Protein AF-A0A938EER2-F1 (afdb_monomer)

Foldseek 3Di:
DDDCPPDPVVVVVCQVPPPDPDPPVQFDFDQDPPNPDRGDPDPCCVPPNTHGPCNVVVVVVVVVVVD

Solvent-accessible surface area (backbone atoms only — not comparable to full-atom values): 4448 Å² total; per-residue (Å²): 138,80,79,81,88,76,51,65,68,57,54,51,48,51,66,77,63,47,94,65,78,83,62,65,86,51,38,57,74,58,65,27,85,88,62,84,40,80,47,59,89,76,84,53,48,90,82,58,64,69,52,47,68,61,54,62,62,55,52,53,49,57,59,59,74,72,107

Sequence (67 aa):
MRARYDDVAEAEHLESTDPVPSKRDAFVVPPWPGGRMAEWAYFAGNSLGLQPRTARAAIERELGEWG

pLDDT: mean 90.6, std 13.21, range [40.72, 98.44]

Secondary structure (DSSP, 8-state):
----TT-HHHHHHHHHH-SS---GGGEEPPBPGGGSSSB-----TTTSPPEETTHHHHHHHHHHHH-

Structure (mmCIF, N/CA/C/O backbone):
data_AF-A0A938EER2-F1
#
_entry.id   AF-A0A938EER2-F1
#
loop_
_atom_site.group_PDB
_atom_site.id
_atom_site.type_symbol
_atom_site.label_atom_id
_atom_site.label_alt_id
_atom_site.label_comp_id
_atom_site.label_asym_id
_atom_site.label_entity_id
_atom_site.label_seq_id
_atom_site.pdbx_PDB_ins_code
_atom_site.Cartn_x
_atom_site.Cartn_y
_atom_site.Cartn_z
_atom_site.occupancy
_atom_site.B_iso_or_equiv
_atom_site.auth_seq_id
_atom_site.auth_comp_id
_atom_site.auth_asym_id
_atom_site.auth_atom_id
_atom_site.pdbx_PDB_model_num
ATOM 1 N N . MET A 1 1 ? 30.747 -7.365 -17.398 1.00 40.72 1 MET A N 1
ATOM 2 C CA . MET A 1 1 ? 29.789 -8.283 -16.751 1.00 40.72 1 MET A CA 1
ATOM 3 C C . MET A 1 1 ? 28.515 -7.498 -16.447 1.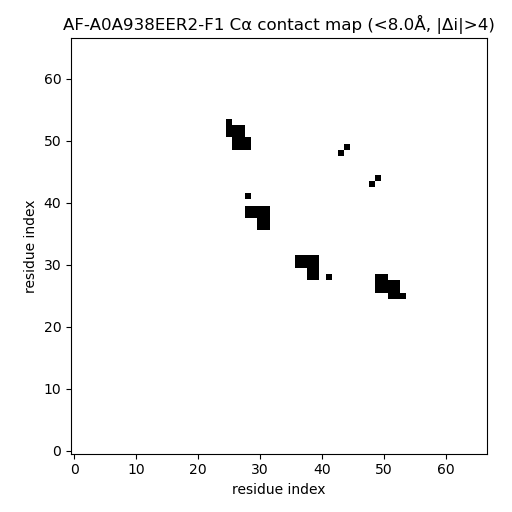00 40.72 1 MET A C 1
ATOM 5 O O . MET A 1 1 ? 28.425 -6.877 -15.401 1.00 40.72 1 MET A O 1
ATOM 9 N N . ARG A 1 2 ? 27.585 -7.407 -17.408 1.00 45.69 2 ARG A N 1
ATOM 10 C CA . ARG A 1 2 ? 26.251 -6.821 -17.195 1.00 45.69 2 ARG A CA 1
ATOM 11 C C . ARG A 1 2 ? 25.339 -8.004 -16.882 1.00 45.69 2 ARG A C 1
ATOM 13 O O . ARG A 1 2 ? 25.098 -8.813 -17.774 1.00 45.69 2 ARG A O 1
ATOM 20 N N . ALA A 1 3 ? 24.950 -8.171 -15.622 1.00 48.19 3 ALA A N 1
ATOM 21 C CA . ALA A 1 3 ? 23.871 -9.098 -15.304 1.00 48.19 3 ALA A CA 1
ATOM 22 C C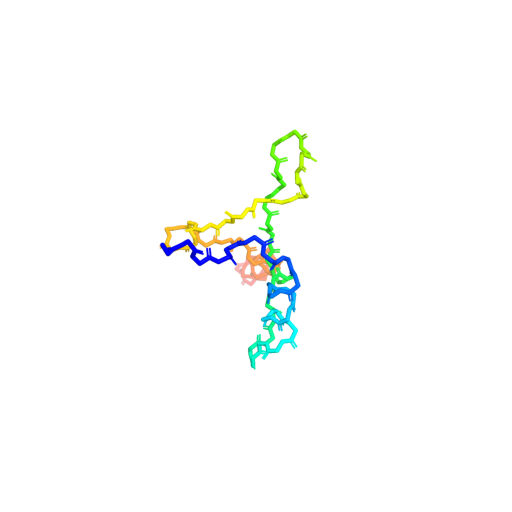 . ALA A 1 3 ? 22.615 -8.637 -16.060 1.00 48.19 3 ALA A C 1
ATOM 24 O O . ALA A 1 3 ? 22.399 -7.435 -16.238 1.00 48.19 3 ALA A O 1
ATOM 25 N N . ARG A 1 4 ? 21.872 -9.600 -16.602 1.00 55.78 4 ARG A N 1
ATOM 26 C CA . ARG A 1 4 ? 20.705 -9.389 -17.457 1.00 55.78 4 ARG A CA 1
ATOM 27 C C . ARG A 1 4 ? 19.528 -8.955 -16.577 1.00 55.78 4 ARG A C 1
ATOM 29 O O . ARG A 1 4 ? 18.719 -9.779 -16.206 1.00 55.78 4 ARG A O 1
ATOM 36 N N . TYR A 1 5 ? 19.453 -7.675 -16.227 1.00 54.28 5 TYR A N 1
ATOM 37 C CA . TYR A 1 5 ? 18.345 -7.111 -15.438 1.00 54.28 5 TYR A CA 1
ATOM 38 C C . TYR A 1 5 ? 17.066 -6.847 -16.266 1.00 54.28 5 TYR A C 1
ATOM 40 O O . TYR A 1 5 ? 16.170 -6.158 -15.791 1.00 54.28 5 TYR A O 1
ATOM 48 N N . ASP A 1 6 ? 16.981 -7.377 -17.492 1.00 61.78 6 ASP A N 1
ATOM 49 C CA . ASP A 1 6 ? 15.906 -7.080 -18.453 1.00 61.78 6 AS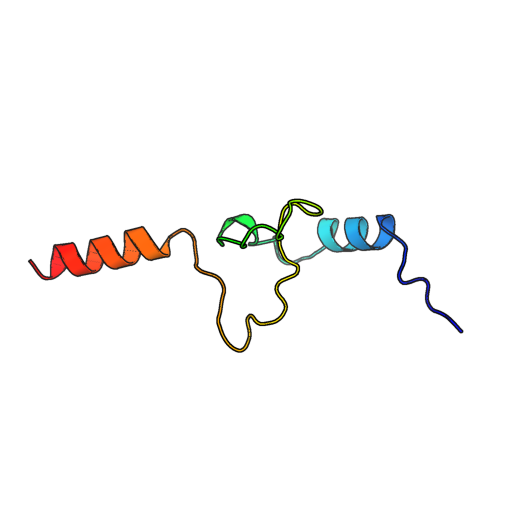P A CA 1
ATOM 50 C C . ASP A 1 6 ? 14.972 -8.279 -18.716 1.00 61.78 6 ASP A C 1
ATOM 52 O O . ASP A 1 6 ? 14.150 -8.220 -19.632 1.00 61.78 6 ASP A O 1
ATOM 56 N N . ASP A 1 7 ? 15.093 -9.386 -17.973 1.00 84.50 7 ASP A N 1
ATOM 57 C CA . ASP A 1 7 ? 14.259 -10.566 -18.218 1.00 84.50 7 ASP A CA 1
ATOM 58 C C . ASP A 1 7 ? 12.940 -10.499 -17.433 1.00 84.50 7 ASP A C 1
ATOM 60 O O . ASP A 1 7 ? 12.870 -10.820 -16.247 1.00 84.50 7 ASP A O 1
ATOM 64 N N . VAL A 1 8 ? 11.871 -10.079 -18.115 1.00 88.69 8 VAL A N 1
ATOM 65 C CA . VAL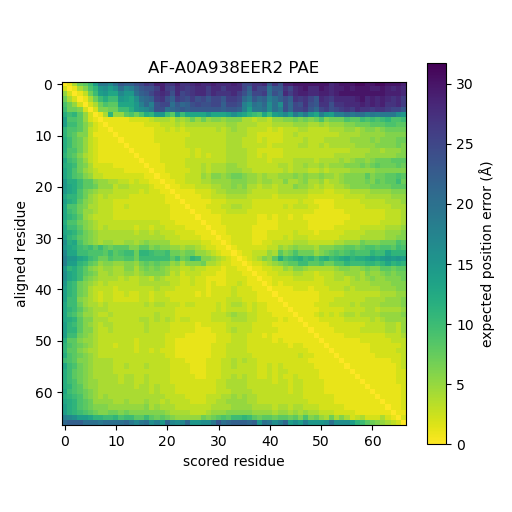 A 1 8 ? 10.503 -10.090 -17.571 1.00 88.69 8 VAL A CA 1
ATOM 66 C C . VAL A 1 8 ? 10.120 -11.490 -17.078 1.00 88.69 8 VAL A C 1
ATOM 68 O O . VAL A 1 8 ? 9.461 -11.595 -16.047 1.00 88.69 8 VAL A O 1
ATOM 71 N N . ALA A 1 9 ? 10.586 -12.556 -17.741 1.00 91.56 9 ALA A N 1
ATOM 72 C CA . ALA A 1 9 ? 10.273 -13.923 -17.336 1.00 91.56 9 ALA A CA 1
ATOM 73 C C . ALA A 1 9 ? 10.911 -14.289 -15.986 1.00 91.56 9 ALA A C 1
ATOM 75 O O . ALA A 1 9 ? 10.328 -15.051 -15.217 1.00 91.56 9 ALA A O 1
ATOM 76 N N . GLU A 1 10 ? 12.082 -13.730 -15.662 1.00 91.94 10 GLU A N 1
ATOM 77 C CA . GLU A 1 10 ? 12.704 -13.910 -14.346 1.00 91.94 10 GLU A CA 1
ATOM 78 C C . GLU A 1 10 ? 11.893 -13.196 -13.258 1.00 91.94 10 GLU A C 1
ATOM 80 O O . GLU A 1 10 ? 11.621 -13.783 -12.212 1.00 91.94 10 GLU A O 1
ATOM 85 N N . ALA A 1 11 ? 11.437 -11.967 -13.517 1.00 90.19 11 ALA A N 1
ATOM 86 C CA . ALA A 1 11 ? 10.588 -11.231 -12.580 1.00 90.19 11 ALA A CA 1
ATOM 87 C C . ALA A 1 11 ? 9.249 -11.949 -12.325 1.00 90.19 11 ALA A C 1
ATOM 89 O O . ALA A 1 11 ? 8.832 -12.087 -11.176 1.00 90.19 11 ALA A O 1
ATOM 90 N N . GLU A 1 12 ? 8.605 -12.460 -13.377 1.00 91.00 12 GLU 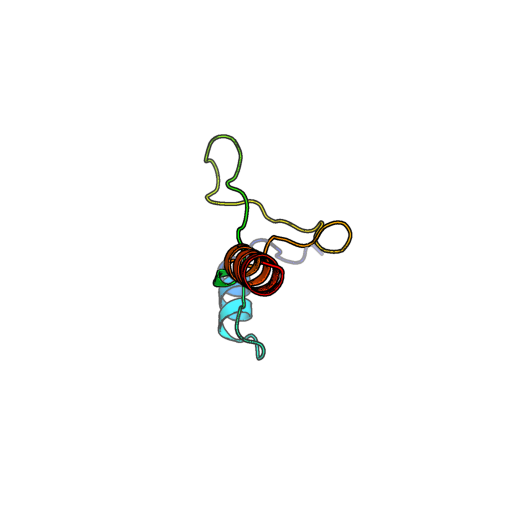A N 1
ATOM 91 C CA . GLU A 1 12 ? 7.379 -13.261 -13.269 1.00 91.00 12 GLU A CA 1
ATOM 92 C C . GLU A 1 12 ? 7.617 -14.572 -12.508 1.00 91.00 12 GLU A C 1
ATOM 94 O O . GLU A 1 12 ? 6.800 -14.964 -11.673 1.00 91.00 12 GLU A O 1
ATOM 99 N N . HIS A 1 13 ? 8.750 -15.238 -12.753 1.00 93.19 13 HIS A N 1
ATOM 100 C CA . HIS A 1 13 ? 9.118 -16.449 -12.028 1.00 93.19 13 HIS A CA 1
ATOM 101 C C . HIS A 1 13 ? 9.284 -16.176 -10.531 1.00 93.19 13 HIS A C 1
ATOM 103 O O . HIS A 1 13 ? 8.717 -16.912 -9.720 1.00 93.19 13 HIS A O 1
ATOM 109 N N . LEU A 1 14 ? 10.000 -15.109 -10.166 1.00 92.56 14 LEU A N 1
ATOM 110 C CA . LEU A 1 14 ? 10.200 -14.706 -8.773 1.00 92.56 14 LEU A CA 1
ATOM 111 C C . LEU A 1 14 ? 8.874 -14.359 -8.084 1.00 92.56 14 LEU A C 1
ATOM 113 O O . LEU A 1 14 ? 8.637 -14.845 -6.985 1.00 92.56 14 LEU A O 1
ATOM 117 N N . GLU A 1 15 ? 7.981 -13.611 -8.740 1.00 92.62 15 GLU A N 1
ATOM 118 C CA . GLU A 1 15 ? 6.646 -13.314 -8.193 1.00 92.62 15 GLU A CA 1
ATOM 119 C C . GLU A 1 15 ? 5.829 -14.602 -7.990 1.00 92.62 15 GLU A C 1
ATOM 121 O O . GLU A 1 15 ? 5.208 -14.796 -6.949 1.00 92.62 15 GLU A O 1
ATOM 126 N N . SER A 1 16 ? 5.856 -15.525 -8.960 1.00 93.75 16 SER A N 1
ATOM 127 C CA . SER A 1 16 ? 5.087 -16.778 -8.888 1.00 93.75 16 SER A CA 1
ATOM 128 C C . SER A 1 16 ? 5.606 -17.778 -7.848 1.00 93.75 16 SER A C 1
ATOM 130 O O . SER A 1 16 ? 4.870 -18.680 -7.444 1.00 93.75 16 SER A O 1
ATOM 132 N N . THR A 1 17 ? 6.873 -17.647 -7.446 1.00 95.94 17 THR A N 1
ATOM 133 C CA . THR A 1 17 ? 7.554 -18.564 -6.521 1.00 95.94 17 THR A CA 1
ATOM 134 C C . THR A 1 17 ? 7.822 -17.950 -5.148 1.00 95.94 17 THR A C 1
ATOM 136 O O . THR A 1 17 ? 8.413 -18.624 -4.300 1.00 95.94 17 THR A O 1
ATOM 139 N N . ASP A 1 18 ? 7.372 -16.715 -4.897 1.00 95.44 18 ASP A N 1
ATOM 140 C CA . ASP A 1 18 ? 7.542 -16.057 -3.602 1.00 95.44 18 ASP A CA 1
ATOM 141 C C . ASP A 1 18 ? 6.850 -16.880 -2.490 1.00 95.44 18 ASP A C 1
ATOM 143 O O . ASP A 1 18 ? 5.645 -17.151 -2.570 1.00 95.44 18 ASP A O 1
ATOM 147 N N . PRO A 1 19 ? 7.577 -17.311 -1.436 1.00 96.62 19 PRO A N 1
ATOM 148 C CA . PRO A 1 19 ? 6.978 -18.023 -0.307 1.00 96.62 19 PRO A CA 1
ATOM 149 C C . PRO A 1 19 ? 6.011 -17.152 0.511 1.00 96.62 19 PRO A C 1
ATOM 151 O O . PRO A 1 19 ? 5.267 -17.675 1.345 1.00 96.62 19 PRO A O 1
ATOM 154 N N . VAL A 1 20 ? 6.030 -15.832 0.313 1.00 94.25 20 VAL A N 1
ATOM 155 C CA . VAL A 1 20 ? 5.139 -14.865 0.943 1.00 94.25 20 VAL A CA 1
ATOM 156 C C . VAL A 1 20 ? 4.115 -14.390 -0.090 1.00 94.25 20 VAL A C 1
ATOM 158 O O . VAL A 1 20 ? 4.468 -13.685 -1.031 1.00 94.25 20 VAL A O 1
ATOM 161 N N . PRO A 1 21 ? 2.819 -14.699 0.094 1.00 90.00 21 PRO A N 1
ATOM 162 C CA . PRO A 1 21 ? 1.789 -14.218 -0.813 1.00 90.00 21 PRO A CA 1
ATOM 163 C C . PRO A 1 21 ? 1.786 -12.692 -0.912 1.00 90.00 21 PRO A C 1
ATOM 165 O O . PRO A 1 21 ? 1.826 -11.989 0.109 1.00 90.00 21 PRO A O 1
ATOM 168 N N . SER A 1 22 ? 1.666 -12.188 -2.140 1.00 91.88 22 SER A N 1
ATOM 169 C CA . SER A 1 22 ? 1.567 -10.757 -2.393 1.00 91.88 22 SER A CA 1
ATOM 170 C C . SER A 1 22 ? 0.389 -10.150 -1.631 1.00 91.88 22 SER A C 1
ATOM 172 O O . SER A 1 22 ? -0.747 -10.622 -1.690 1.00 91.88 22 SER A O 1
ATOM 174 N N . LYS A 1 23 ? 0.657 -9.061 -0.907 1.00 93.75 23 LYS A N 1
ATOM 175 C CA . LYS A 1 23 ? -0.374 -8.229 -0.264 1.00 93.75 23 LYS A CA 1
ATOM 176 C C . LYS A 1 23 ? -0.688 -6.984 -1.082 1.00 93.75 23 LYS A C 1
ATOM 178 O O . LYS A 1 23 ? -1.308 -6.066 -0.555 1.00 93.75 23 LYS A O 1
ATOM 183 N N . ARG A 1 24 ? -0.245 -6.920 -2.341 1.00 94.06 24 ARG A N 1
ATOM 184 C CA . ARG A 1 24 ? -0.355 -5.722 -3.182 1.00 94.06 24 ARG A CA 1
ATOM 185 C C . ARG A 1 24 ? -1.786 -5.194 -3.256 1.00 94.06 24 ARG A C 1
ATOM 187 O O . ARG A 1 24 ? -2.004 -4.005 -3.038 1.00 94.06 24 ARG A O 1
ATOM 194 N N . ASP A 1 25 ? -2.753 -6.091 -3.410 1.00 94.88 25 ASP A N 1
ATOM 195 C CA . ASP A 1 25 ? -4.170 -5.733 -3.502 1.00 94.88 25 ASP A CA 1
ATOM 196 C C . ASP A 1 25 ? -4.763 -5.201 -2.190 1.00 94.88 25 ASP A C 1
ATOM 198 O O . ASP A 1 25 ? -5.817 -4.567 -2.204 1.00 94.88 25 ASP A O 1
ATOM 202 N N . ALA A 1 26 ? -4.082 -5.378 -1.054 1.00 97.31 26 ALA A N 1
ATOM 203 C CA . ALA A 1 26 ? -4.501 -4.810 0.225 1.00 97.31 26 ALA A CA 1
ATOM 204 C C . ALA A 1 26 ? -4.215 -3.302 0.341 1.00 97.31 26 ALA A C 1
ATOM 206 O O . ALA A 1 26 ? -4.688 -2.671 1.289 1.00 97.31 26 ALA A O 1
ATOM 207 N N . PHE A 1 27 ? -3.478 -2.710 -0.605 1.00 97.81 27 PHE A N 1
ATOM 208 C CA . PHE A 1 27 ? -3.072 -1.306 -0.579 1.00 97.81 27 PHE A CA 1
ATOM 209 C C . PHE A 1 27 ? -3.609 -0.523 -1.779 1.00 97.81 27 PHE A C 1
ATOM 211 O O . PHE A 1 27 ? -3.896 -1.067 -2.846 1.00 97.81 27 PHE A O 1
ATOM 218 N N . VAL A 1 28 ? -3.748 0.788 -1.592 1.00 97.31 28 VAL A N 1
ATOM 219 C CA . VAL A 1 28 ? -4.020 1.737 -2.673 1.00 97.31 28 VAL A CA 1
ATOM 220 C C . VAL A 1 28 ? -2.684 2.228 -3.222 1.00 97.31 28 VAL A C 1
ATOM 222 O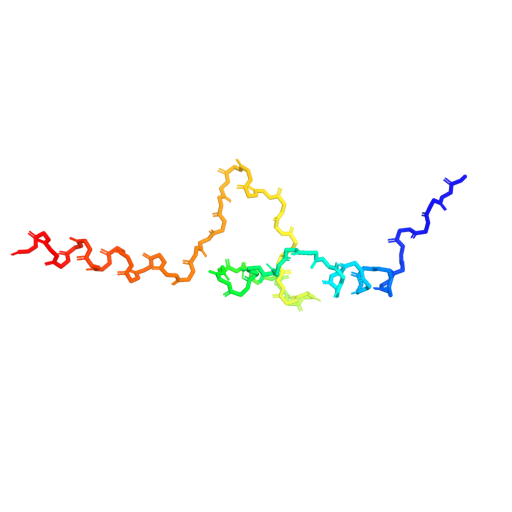 O . VAL A 1 28 ? -1.984 2.994 -2.559 1.00 97.31 28 VAL A O 1
ATOM 225 N N . VAL A 1 29 ? -2.325 1.785 -4.427 1.00 96.31 29 VAL A N 1
ATOM 226 C CA . VAL A 1 29 ? -1.143 2.276 -5.144 1.00 96.31 29 VAL A CA 1
ATOM 227 C C . VAL A 1 29 ? -1.575 3.438 -6.045 1.00 96.31 29 VAL A C 1
ATOM 229 O O . VAL A 1 29 ? -2.559 3.304 -6.774 1.00 96.31 29 VAL A O 1
ATOM 232 N N . PRO A 1 30 ? -0.898 4.597 -6.014 1.00 93.56 30 PRO A N 1
ATOM 233 C CA . PRO A 1 30 ? -1.279 5.707 -6.876 1.00 93.56 30 PRO A CA 1
ATOM 234 C C . PRO A 1 30 ? -1.062 5.370 -8.365 1.00 93.56 30 PRO A C 1
ATOM 236 O O . PRO A 1 30 ? -0.098 4.667 -8.700 1.00 93.56 30 PRO A O 1
ATOM 239 N N . PRO A 1 31 ? -1.900 5.898 -9.274 1.00 94.69 31 PRO A N 1
ATOM 240 C CA . PRO A 1 31 ? -1.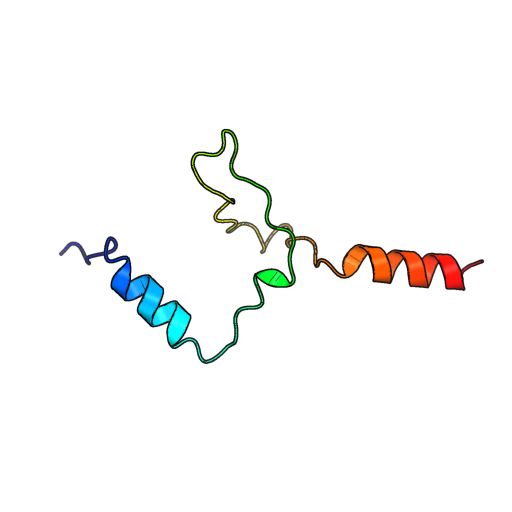709 5.716 -10.706 1.00 94.69 31 PRO A CA 1
ATOM 241 C C . PRO A 1 31 ? -0.479 6.481 -11.204 1.00 94.69 31 PRO A C 1
ATOM 243 O O . PRO A 1 31 ? -0.130 7.543 -10.674 1.00 94.69 31 PRO A O 1
ATOM 246 N N . TRP A 1 32 ? 0.162 5.973 -12.258 1.00 94.00 32 TRP A N 1
ATOM 247 C CA . TRP A 1 32 ? 1.268 6.686 -12.897 1.00 94.00 32 TRP A CA 1
ATOM 248 C C . TRP A 1 32 ? 0.755 7.941 -13.639 1.00 94.00 32 TRP A C 1
ATOM 250 O O . TRP A 1 32 ? -0.216 7.851 -14.401 1.00 94.00 32 TRP A O 1
ATOM 260 N N . PRO A 1 33 ? 1.403 9.113 -13.504 1.00 93.12 33 PRO A N 1
ATOM 261 C CA . PRO A 1 33 ? 0.987 10.328 -14.192 1.00 93.12 33 PRO A CA 1
ATOM 262 C C . PRO A 1 33 ? 1.030 10.156 -15.709 1.00 93.12 33 PRO A C 1
ATOM 264 O O . PRO A 1 33 ? 2.039 9.746 -16.282 1.00 93.12 33 PRO A O 1
ATOM 267 N N . GLY A 1 34 ? -0.072 10.484 -16.379 1.00 89.94 34 GLY A N 1
ATOM 268 C CA . GLY A 1 34 ? -0.172 10.351 -17.833 1.00 89.94 34 GLY A CA 1
ATOM 269 C C . GLY A 1 34 ? -0.334 8.911 -18.333 1.00 89.94 34 GLY A C 1
ATOM 270 O O . GLY A 1 34 ? -0.230 8.691 -19.534 1.00 89.94 34 GLY A O 1
ATOM 271 N N . GLY A 1 35 ? -0.578 7.931 -17.450 1.00 87.62 35 GLY A N 1
ATOM 272 C CA . GLY A 1 35 ? -1.077 6.600 -17.826 1.00 87.62 35 GLY A CA 1
ATOM 273 C C . GLY A 1 35 ? -0.112 5.709 -18.611 1.00 87.62 35 GLY A C 1
ATOM 274 O O . GLY A 1 35 ? -0.524 4.674 -19.123 1.00 87.62 35 GLY A O 1
ATOM 275 N N . ARG A 1 36 ? 1.173 6.080 -18.714 1.00 90.31 36 ARG A N 1
ATOM 276 C CA . ARG A 1 36 ? 2.196 5.250 -19.375 1.00 90.31 36 ARG A CA 1
ATOM 277 C C . ARG A 1 36 ? 2.336 3.875 -18.713 1.00 90.31 36 ARG A C 1
ATOM 279 O O . ARG A 1 36 ? 2.626 2.903 -19.398 1.00 90.31 36 ARG A O 1
ATOM 286 N N . MET A 1 37 ? 2.148 3.821 -17.399 1.00 91.31 37 MET A N 1
ATOM 287 C CA . MET A 1 37 ? 2.018 2.603 -16.601 1.00 91.31 37 MET A CA 1
ATOM 288 C C . MET A 1 37 ? 0.693 2.672 -15.839 1.00 91.31 37 MET A C 1
ATOM 290 O O . MET A 1 37 ? 0.137 3.757 -15.670 1.00 91.31 37 MET A O 1
ATOM 294 N N . ALA A 1 38 ? 0.184 1.538 -15.362 1.00 92.69 38 ALA A N 1
ATOM 295 C CA . ALA A 1 38 ? -1.023 1.547 -14.536 1.00 92.69 38 ALA A CA 1
ATOM 296 C C . ALA A 1 38 ? -0.782 2.277 -13.201 1.00 92.69 38 ALA A C 1
ATOM 298 O O . ALA A 1 38 ? -1.590 3.099 -12.779 1.00 92.69 38 ALA A O 1
ATOM 299 N N . GLU A 1 39 ? 0.363 2.021 -12.565 1.00 95.50 39 GLU A N 1
ATOM 300 C CA . GLU A 1 39 ? 0.665 2.438 -11.194 1.00 95.50 39 GLU A CA 1
ATOM 301 C C . GLU A 1 39 ? 2.144 2.823 -11.027 1.00 95.50 39 GLU A C 1
ATOM 303 O O . GLU A 1 39 ? 2.987 2.517 -11.874 1.00 95.50 39 GLU A O 1
ATOM 308 N N . TRP A 1 40 ? 2.472 3.491 -9.919 1.00 94.25 40 TRP A N 1
ATOM 309 C CA . TRP A 1 40 ? 3.860 3.750 -9.527 1.00 94.25 40 TRP A CA 1
ATOM 310 C C . TRP A 1 40 ? 4.581 2.498 -9.005 1.00 94.25 40 TRP A C 1
ATOM 312 O O . TRP A 1 40 ? 4.033 1.737 -8.208 1.00 94.25 40 TRP A O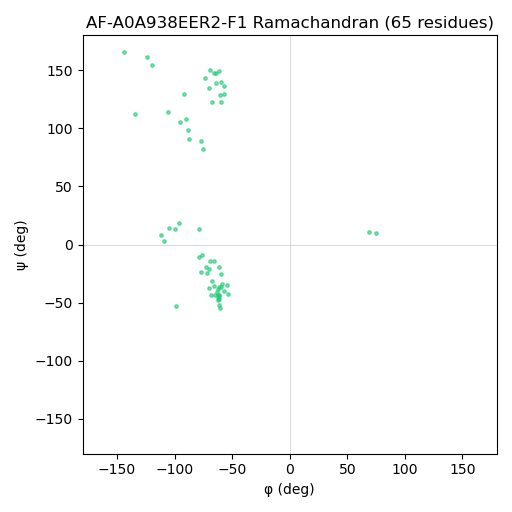 1
ATOM 322 N N . ALA A 1 41 ? 5.875 2.376 -9.322 1.00 92.94 41 ALA A N 1
ATOM 323 C CA . ALA A 1 41 ? 6.812 1.559 -8.549 1.00 92.94 41 ALA A CA 1
ATOM 324 C C . ALA A 1 41 ? 7.208 2.318 -7.266 1.00 92.94 41 ALA A C 1
ATOM 326 O O . ALA A 1 41 ? 8.138 3.125 -7.254 1.00 92.94 41 ALA A O 1
ATOM 327 N N . TYR A 1 42 ? 6.434 2.133 -6.196 1.00 93.94 42 TYR A N 1
ATOM 328 C CA . TYR A 1 42 ? 6.537 2.945 -4.982 1.00 93.94 42 TYR A CA 1
ATOM 329 C C . TYR A 1 42 ? 7.570 2.394 -3.982 1.00 93.94 42 TYR A C 1
ATOM 331 O O . TYR A 1 42 ? 7.245 1.589 -3.114 1.00 93.94 42 TYR A O 1
ATOM 339 N N . PHE A 1 43 ? 8.824 2.850 -4.078 1.00 96.00 43 PHE A N 1
ATOM 340 C CA . PHE A 1 43 ? 9.933 2.430 -3.196 1.00 96.00 43 PHE A CA 1
ATOM 341 C C . PHE A 1 43 ? 10.190 3.376 -2.008 1.00 96.00 43 PHE A C 1
ATOM 343 O O . PHE A 1 43 ? 11.253 3.337 -1.398 1.00 96.00 43 PHE A O 1
ATOM 350 N N . ALA A 1 44 ? 9.219 4.223 -1.658 1.00 96.06 44 ALA A N 1
ATOM 351 C CA . ALA A 1 44 ? 9.316 5.181 -0.549 1.00 96.06 44 ALA A CA 1
ATOM 352 C C . ALA A 1 44 ? 8.513 4.758 0.701 1.00 96.06 44 ALA A C 1
ATOM 354 O O . ALA A 1 44 ? 8.290 5.564 1.606 1.00 96.06 44 ALA A O 1
ATOM 355 N N . GLY A 1 45 ? 8.085 3.489 0.767 1.00 96.00 45 GLY A N 1
ATOM 356 C CA . GLY A 1 45 ? 7.247 2.957 1.851 1.00 96.00 45 GLY A CA 1
ATOM 357 C C . GLY A 1 45 ? 7.886 3.013 3.242 1.00 96.00 45 GLY A C 1
ATOM 358 O O . GLY A 1 45 ? 7.178 2.988 4.243 1.00 96.00 45 GLY A O 1
ATOM 359 N N . ASN A 1 46 ? 9.213 3.139 3.313 1.00 97.25 46 ASN A N 1
ATOM 360 C CA . ASN A 1 46 ? 9.958 3.337 4.556 1.00 97.25 46 ASN A CA 1
ATOM 361 C C . ASN A 1 46 ? 9.792 4.747 5.151 1.00 97.25 46 ASN A C 1
ATOM 363 O O . ASN A 1 46 ? 10.089 4.940 6.326 1.00 97.25 46 ASN A O 1
ATOM 367 N N . SER A 1 47 ? 9.367 5.728 4.350 1.00 97.56 47 SER A N 1
ATOM 368 C CA . SER A 1 47 ? 9.093 7.092 4.810 1.00 97.56 47 SER A CA 1
ATOM 369 C C . SER A 1 47 ? 7.601 7.294 5.041 1.00 97.56 47 SER A C 1
ATOM 371 O O . SER A 1 47 ? 7.199 7.692 6.132 1.00 97.56 47 SER A O 1
ATOM 373 N N . LEU A 1 48 ? 6.783 6.975 4.037 1.00 96.69 48 LEU A N 1
ATOM 374 C CA . LEU A 1 48 ? 5.331 7.013 4.133 1.00 96.69 48 LEU A CA 1
ATOM 375 C C . LEU A 1 48 ? 4.769 5.733 3.521 1.00 96.69 48 LEU A C 1
ATOM 377 O O . LEU A 1 48 ? 4.880 5.508 2.319 1.00 96.69 48 LEU A O 1
ATOM 381 N N . GLY A 1 49 ? 4.175 4.883 4.354 1.00 96.94 49 GLY A N 1
ATOM 382 C CA . GLY A 1 49 ? 3.533 3.661 3.882 1.00 96.94 49 GLY A CA 1
ATOM 383 C C . GLY A 1 49 ? 2.334 3.961 2.979 1.00 96.94 49 GLY A C 1
ATOM 384 O O . GLY A 1 49 ? 1.624 4.948 3.179 1.00 96.94 49 GLY A O 1
ATOM 385 N N . LEU A 1 50 ? 2.085 3.085 2.001 1.00 97.75 50 LEU A N 1
ATOM 386 C CA . LEU A 1 50 ? 0.851 3.136 1.217 1.00 97.75 50 LEU A CA 1
ATOM 387 C C . LEU A 1 50 ? -0.366 2.936 2.123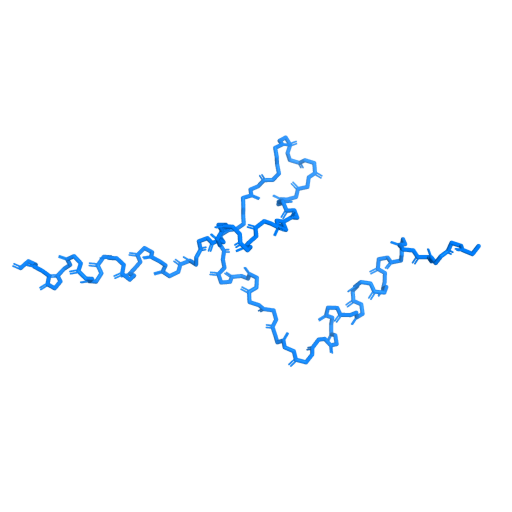 1.00 97.75 50 LEU A C 1
ATOM 389 O O . LEU A 1 50 ? -0.311 2.198 3.108 1.00 97.75 50 LEU A O 1
ATOM 393 N N . GLN A 1 51 ? -1.487 3.552 1.754 1.00 97.94 51 GLN A N 1
ATOM 394 C CA . GLN A 1 51 ? -2.741 3.404 2.482 1.00 97.94 51 GLN A CA 1
ATOM 395 C C . GLN A 1 51 ? -3.277 1.964 2.348 1.00 97.94 51 GLN A C 1
ATOM 397 O O . GLN A 1 51 ? -3.555 1.530 1.224 1.00 97.94 51 GLN A O 1
ATOM 402 N N . PRO A 1 52 ? -3.504 1.230 3.455 1.00 98.19 52 PRO A N 1
ATOM 403 C CA . PRO A 1 52 ? -4.279 -0.006 3.419 1.00 98.19 52 PRO A CA 1
ATOM 404 C C . PRO A 1 52 ? -5.725 0.287 3.005 1.00 98.19 52 PRO A C 1
ATOM 406 O O . PRO A 1 52 ? -6.334 1.235 3.504 1.00 98.19 52 PRO A O 1
ATOM 409 N N . ARG A 1 53 ? -6.334 -0.548 2.160 1.00 98.25 53 ARG A N 1
ATOM 410 C CA . ARG A 1 53 ? -7.738 -0.374 1.730 1.00 98.25 53 ARG A CA 1
ATOM 411 C C . ARG A 1 53 ? -8.730 -0.398 2.897 1.00 98.25 53 ARG A C 1
ATOM 413 O O . ARG A 1 53 ? -9.793 0.209 2.816 1.00 98.25 53 ARG A O 1
ATOM 420 N N . THR A 1 54 ? -8.367 -1.049 3.999 1.00 98.25 54 THR A N 1
ATOM 421 C CA . THR A 1 54 ? -9.161 -1.127 5.234 1.00 98.25 54 THR A CA 1
ATOM 422 C C . THR A 1 54 ? -9.075 0.124 6.108 1.00 98.25 54 THR A C 1
ATOM 424 O O . THR A 1 54 ? -9.869 0.255 7.038 1.00 98.25 54 THR A O 1
ATOM 427 N N . ALA A 1 55 ? -8.158 1.059 5.825 1.00 98.31 55 ALA A N 1
ATOM 428 C CA . ALA A 1 55 ? -7.904 2.215 6.687 1.00 98.31 55 ALA A CA 1
ATOM 429 C C . ALA A 1 55 ? -9.161 3.062 6.931 1.00 98.31 55 ALA A C 1
ATOM 431 O O . ALA A 1 55 ? -9.406 3.487 8.055 1.00 98.31 55 ALA A O 1
ATOM 432 N N . ARG A 1 56 ? -9.991 3.256 5.897 1.00 98.12 56 ARG A N 1
ATOM 433 C CA . ARG A 1 56 ? -11.246 4.005 6.021 1.00 98.12 56 ARG A CA 1
ATOM 434 C C . ARG A 1 56 ? -12.209 3.346 7.010 1.00 98.12 56 ARG A C 1
ATOM 436 O O . ARG A 1 56 ? -12.659 4.008 7.935 1.00 98.12 56 ARG A O 1
ATOM 443 N N . ALA A 1 57 ? -12.483 2.055 6.830 1.00 98.44 57 ALA A N 1
ATOM 444 C CA . ALA A 1 57 ? -13.403 1.315 7.690 1.00 98.44 57 ALA A CA 1
ATOM 445 C C . ALA A 1 57 ? -12.915 1.273 9.148 1.00 98.44 57 ALA A C 1
ATOM 447 O O . ALA A 1 57 ? -13.719 1.368 10.070 1.00 98.44 57 ALA A O 1
ATOM 448 N N . ALA A 1 58 ? -11.598 1.171 9.359 1.00 98.31 58 ALA A N 1
ATOM 449 C CA . ALA A 1 58 ? -11.013 1.237 10.694 1.00 98.31 58 ALA A CA 1
ATOM 450 C C . ALA A 1 58 ? -11.276 2.598 11.357 1.00 98.31 58 ALA A C 1
ATOM 452 O O . ALA A 1 58 ? -11.743 2.632 12.486 1.00 98.31 58 ALA A O 1
ATOM 453 N N . ILE A 1 59 ? -11.043 3.707 10.645 1.00 98.19 59 ILE A N 1
ATOM 454 C CA . ILE A 1 59 ? -11.311 5.059 11.162 1.00 98.19 59 ILE A CA 1
ATOM 455 C C . ILE A 1 59 ? -12.805 5.252 11.452 1.00 98.19 59 ILE A C 1
ATOM 457 O O . ILE A 1 59 ? -13.159 5.759 12.511 1.00 98.19 59 ILE A O 1
ATOM 461 N N . GLU A 1 60 ? -13.685 4.839 10.537 1.00 98.38 60 GLU A N 1
ATOM 462 C CA . GLU A 1 60 ? -15.140 4.955 10.707 1.00 98.38 60 GLU A CA 1
ATOM 463 C C . GLU A 1 60 ? -15.644 4.190 11.939 1.00 98.38 60 GLU A C 1
ATOM 465 O O . GLU A 1 60 ? -16.523 4.692 12.637 1.00 98.38 60 GLU A O 1
ATOM 470 N N . ARG A 1 61 ? -15.064 3.021 12.247 1.00 98.44 61 ARG A N 1
ATOM 471 C CA . ARG A 1 61 ? -15.383 2.270 13.469 1.00 98.44 61 ARG A CA 1
ATOM 472 C C . ARG A 1 61 ? -15.061 3.075 14.727 1.00 98.44 61 ARG A C 1
ATOM 474 O O . ARG A 1 61 ? -15.949 3.272 15.546 1.00 98.44 61 ARG A O 1
ATOM 481 N N . GLU A 1 62 ? -13.828 3.565 14.860 1.00 98.44 62 GLU A N 1
ATOM 482 C CA . GLU A 1 62 ? -13.410 4.312 16.059 1.00 98.44 62 GLU A CA 1
ATOM 483 C C . GLU A 1 62 ? -14.226 5.605 16.231 1.00 98.44 62 GLU A C 1
ATOM 485 O O . GLU A 1 62 ? -14.606 5.967 17.342 1.00 98.44 62 GLU A O 1
ATOM 490 N N . LEU A 1 63 ? -14.548 6.292 15.127 1.00 98.31 63 LEU A N 1
ATOM 491 C CA . LEU A 1 63 ? -15.406 7.480 15.163 1.00 98.31 63 LEU A CA 1
ATOM 492 C C . LEU A 1 63 ? -16.842 7.152 15.593 1.00 98.31 63 LEU A C 1
ATOM 494 O O . LEU A 1 63 ? -17.465 7.964 16.271 1.00 98.31 63 LEU A O 1
ATOM 498 N N . GLY A 1 64 ? -17.365 5.988 15.204 1.00 98.00 64 GLY A N 1
ATOM 499 C CA . GLY A 1 64 ? -18.683 5.520 15.628 1.00 98.00 64 GLY A CA 1
ATOM 500 C C . GLY A 1 64 ? -18.740 5.139 17.108 1.00 98.00 64 GLY A C 1
ATOM 501 O O . GLY A 1 64 ? -19.742 5.414 17.755 1.00 98.00 64 GLY A O 1
ATOM 502 N N . GLU A 1 65 ? -17.673 4.544 17.646 1.00 97.69 65 GLU A N 1
ATOM 503 C CA . GLU A 1 65 ? -17.560 4.181 19.069 1.00 97.69 65 GLU A CA 1
ATOM 504 C C . GLU A 1 65 ? -17.375 5.393 19.994 1.00 97.69 65 GLU A C 1
ATOM 506 O O . GLU A 1 65 ? -17.694 5.313 21.178 1.00 97.69 65 GLU A O 1
ATOM 511 N N . TRP A 1 66 ? -16.853 6.508 19.474 1.00 94.69 66 TRP A N 1
ATOM 512 C CA . TRP A 1 66 ? -16.696 7.746 20.241 1.00 94.69 66 TRP A CA 1
ATOM 513 C C . TRP A 1 66 ? -18.021 8.524 20.419 1.00 94.69 66 TRP A C 1
ATOM 515 O O . TRP A 1 66 ? -18.142 9.317 21.355 1.00 94.69 66 TRP A O 1
ATOM 525 N N . GLY A 1 67 ? -19.005 8.332 19.533 1.00 72.44 67 GLY A N 1
ATOM 526 C CA . GLY A 1 67 ? -20.343 8.938 19.661 1.00 72.44 67 GLY A CA 1
ATOM 527 C C . GLY A 1 67 ? -21.152 8.423 20.849 1.00 72.44 67 GLY A C 1
ATOM 528 O O . GLY A 1 67 ? -22.188 9.066 21.132 1.00 72.44 67 GLY A O 1
#

Radius of gyration: 17.45 Å; Cα contacts (8 Å, |Δi|>4): 28; chains: 1; bounding box: 50×29×40 Å

Mean predicted aligned error: 5.73 Å